Protein AF-A0A6J5C6A5-F1 (afdb_monomer_lite)

Foldseek 3Di:
DDDPPPDDPPLWKKKKKKWKWPAQPPDPDTHTQWIFIDIGSDDDLLVRNLVRLPCTPPDDDADAHQKMKMWIWIWTDDPDDDTDTDWIWIWIWGHDDQWIKIWIDTPVDIDTFPIFGHDVPDGPSSVVSRSSVSVRPDPDD

Organism: NCBI:txid252970

Sequence (141 aa):
MSGASGLSPGTTSLQTDVAVYLGDCSADTLFVVCDGSSIESRGSTWQRAILALAHPTPPGPYPVAAQFTIFVHETSGYATTDLRAVVTFRIDVRCEGRFAFATVQTGQSVQRLPPCHYVIGDDVVTASRRVLEAALARPGL

Secondary structure (DSSP, 8-state):
-----------PPEEEEEEEEETTS-SS--EEEEEEEEEESSS-HHHHHHHHTTS-BS-SPPPP-SEEEEEEEEEE--TTS--EEEEEEEEEEEEETTEEEEEEE-SS-EEEPPPEE--TT--HHHHHHHHHHHHHTSTT-

pLDDT: mean 86.43, std 16.07, range [38.44, 98.0]

Radius of gyration: 17.37 Å; chains: 1; bounding box: 49×34×57 Å

Structure (mmCIF, N/CA/C/O backbone):
data_AF-A0A6J5C6A5-F1
#
_entry.id   AF-A0A6J5C6A5-F1
#
loop_
_atom_site.group_PDB
_atom_site.id
_atom_site.type_symbol
_atom_site.label_atom_id
_atom_site.label_alt_id
_atom_site.label_comp_id
_atom_site.label_asym_id
_atom_site.label_entity_id
_atom_site.label_seq_id
_atom_site.pdbx_PDB_ins_code
_atom_site.Cartn_x
_atom_site.Cartn_y
_atom_site.Cartn_z
_atom_site.occupancy
_atom_site.B_iso_or_equiv
_atom_site.auth_seq_id
_atom_site.auth_comp_id
_atom_site.auth_asym_id
_atom_site.auth_atom_id
_atom_site.pdbx_PDB_model_num
ATOM 1 N N . MET A 1 1 ? 33.002 10.930 -43.845 1.00 38.44 1 MET A N 1
ATOM 2 C CA . MET A 1 1 ? 33.582 10.743 -42.502 1.00 38.44 1 MET A CA 1
ATOM 3 C C . MET A 1 1 ? 32.479 10.944 -41.479 1.00 38.44 1 MET A C 1
ATOM 5 O O . MET A 1 1 ? 31.789 11.948 -41.544 1.00 38.44 1 MET A O 1
ATOM 9 N N . SER A 1 2 ? 32.291 9.906 -40.666 1.00 42.44 2 SER A N 1
ATOM 10 C CA . SER A 1 2 ? 31.543 9.741 -39.413 1.00 42.44 2 SER A CA 1
ATOM 11 C C . SER A 1 2 ? 30.427 10.726 -39.048 1.00 42.44 2 SER A C 1
ATOM 13 O O . SER A 1 2 ? 30.677 11.824 -38.560 1.00 42.44 2 SER A O 1
ATOM 15 N N . GLY A 1 3 ? 29.185 10.243 -39.160 1.00 39.94 3 GLY A N 1
ATOM 16 C CA . GLY A 1 3 ? 28.056 10.746 -38.385 1.00 39.94 3 GLY A CA 1
ATOM 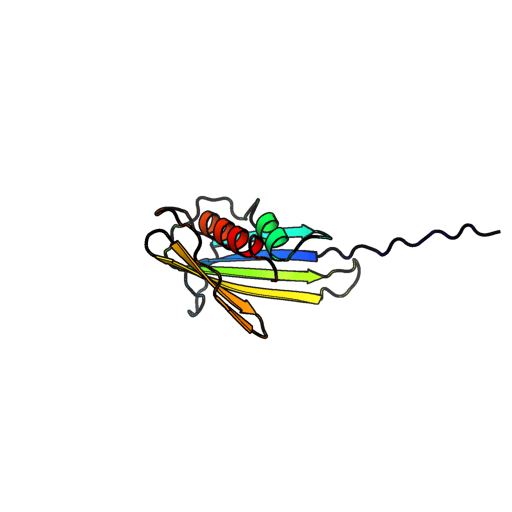17 C C . GLY A 1 3 ? 28.179 10.280 -36.935 1.00 39.94 3 GLY A C 1
ATOM 18 O O . GLY A 1 3 ? 28.257 9.081 -36.664 1.00 39.94 3 GLY A O 1
ATOM 19 N N . ALA A 1 4 ? 28.226 11.229 -36.006 1.00 40.72 4 ALA A N 1
ATOM 20 C CA . ALA A 1 4 ? 28.131 10.948 -34.584 1.00 40.72 4 ALA A CA 1
ATOM 21 C C . ALA A 1 4 ? 26.694 10.505 -34.276 1.00 40.72 4 ALA A C 1
ATOM 23 O O . ALA A 1 4 ? 25.774 11.320 -34.238 1.00 40.72 4 ALA A O 1
ATOM 24 N N . SER A 1 5 ? 26.498 9.199 -34.093 1.00 46.62 5 SER A N 1
ATOM 25 C CA . SER A 1 5 ? 25.274 8.673 -33.494 1.00 46.62 5 SER A CA 1
ATOM 26 C C . SER A 1 5 ? 25.274 9.100 -32.031 1.00 46.62 5 SER A C 1
ATOM 28 O O . SER A 1 5 ? 26.047 8.581 -31.228 1.00 46.62 5 SER A O 1
ATOM 30 N N . GLY A 1 6 ? 24.462 10.105 -31.707 1.00 40.03 6 GLY A N 1
ATOM 31 C CA . GLY A 1 6 ? 24.216 10.507 -30.331 1.00 40.03 6 GLY A CA 1
ATOM 32 C C . GLY A 1 6 ? 23.620 9.328 -29.573 1.00 40.03 6 GLY A C 1
ATOM 33 O O . GLY A 1 6 ? 22.475 8.954 -29.807 1.00 40.03 6 GLY A O 1
ATOM 34 N N . LEU A 1 7 ? 24.408 8.728 -28.684 1.00 43.31 7 LEU A N 1
ATOM 35 C CA . LEU A 1 7 ? 23.904 7.815 -27.668 1.00 43.31 7 LEU A CA 1
ATOM 36 C C . LEU A 1 7 ? 22.931 8.617 -26.800 1.00 43.31 7 LEU A C 1
ATOM 38 O O . LEU A 1 7 ? 23.347 9.465 -26.011 1.00 43.31 7 LEU A O 1
ATOM 42 N N . SER A 1 8 ? 21.628 8.396 -26.981 1.00 46.59 8 SER A N 1
ATOM 43 C CA . SER A 1 8 ? 20.642 8.844 -26.003 1.00 46.59 8 SER A CA 1
ATOM 44 C C . SER A 1 8 ? 21.025 8.248 -24.645 1.00 46.59 8 SER A C 1
ATOM 46 O O . SER A 1 8 ? 21.347 7.058 -24.597 1.00 46.59 8 SER A O 1
ATOM 48 N N . PRO A 1 9 ? 21.022 9.025 -23.547 1.00 50.72 9 PRO A N 1
ATOM 49 C CA . PRO A 1 9 ? 21.231 8.457 -22.224 1.00 50.72 9 PRO A CA 1
ATOM 50 C C . PRO A 1 9 ? 20.157 7.387 -22.005 1.00 50.72 9 PRO A C 1
ATOM 52 O O . PRO A 1 9 ? 18.962 7.691 -21.994 1.00 50.72 9 PRO A O 1
ATOM 55 N N . GLY A 1 10 ? 20.589 6.125 -21.921 1.00 55.56 10 GLY A N 1
ATOM 56 C CA . GLY A 1 10 ? 19.708 4.990 -21.678 1.00 55.56 10 GLY A CA 1
ATOM 57 C C . GLY A 1 10 ? 18.894 5.277 -20.425 1.00 55.56 10 GLY A C 1
ATOM 58 O O . GLY A 1 10 ? 19.455 5.521 -19.359 1.00 55.56 10 GLY A O 1
ATOM 59 N N . THR A 1 11 ? 17.574 5.351 -20.565 1.00 63.75 11 THR A N 1
ATOM 60 C CA . THR A 1 11 ? 16.705 5.606 -19.419 1.00 63.75 11 THR A CA 1
ATOM 61 C C . THR A 1 11 ? 16.635 4.306 -18.628 1.00 63.75 11 THR A C 1
ATOM 63 O O . THR A 1 11 ? 16.018 3.349 -19.088 1.00 63.75 11 THR A O 1
ATOM 66 N N . THR A 1 12 ? 17.332 4.234 -17.492 1.00 76.25 12 THR A N 1
ATOM 67 C CA . THR A 1 12 ? 17.330 3.045 -16.631 1.00 76.25 12 THR A CA 1
ATOM 68 C C . THR A 1 12 ? 15.899 2.746 -16.190 1.00 76.25 12 THR A C 1
ATOM 70 O O . THR A 1 12 ? 15.255 3.588 -15.564 1.00 76.25 12 THR A O 1
ATOM 73 N N . SER A 1 13 ? 15.389 1.564 -16.531 1.00 86.75 13 SER A N 1
ATOM 74 C CA . SER A 1 13 ? 14.096 1.087 -16.046 1.00 86.75 13 SER A CA 1
ATOM 75 C C . SER A 1 13 ? 14.203 0.682 -14.579 1.00 86.75 13 SER A C 1
ATOM 77 O O . SER A 1 13 ? 15.147 -0.018 -14.196 1.00 86.75 13 SER A O 1
ATOM 79 N N . LEU A 1 14 ? 13.227 1.095 -13.776 1.00 91.31 14 LEU A N 1
ATOM 80 C CA . LEU A 1 14 ? 13.057 0.638 -12.404 1.00 91.31 14 LEU A CA 1
ATOM 81 C C . LEU A 1 14 ? 11.916 -0.370 -12.367 1.00 91.31 14 LEU A C 1
ATOM 83 O O . LEU A 1 14 ? 10.818 -0.072 -12.835 1.00 91.31 14 LEU A O 1
ATOM 87 N N . GLN A 1 15 ? 12.184 -1.547 -11.812 1.00 93.81 15 GLN A N 1
ATOM 88 C CA . GLN A 1 15 ? 11.130 -2.458 -11.398 1.00 93.81 15 GLN A CA 1
ATOM 89 C C . GLN A 1 15 ? 10.693 -2.053 -9.992 1.00 93.81 15 GLN A C 1
ATOM 91 O O . GLN A 1 15 ? 11.529 -1.928 -9.097 1.00 93.81 15 GLN A O 1
ATOM 96 N N . THR A 1 16 ? 9.396 -1.837 -9.817 1.00 95.69 16 THR A N 1
ATOM 97 C CA . THR A 1 16 ? 8.773 -1.511 -8.537 1.00 95.69 16 THR A CA 1
ATOM 98 C C . THR A 1 16 ? 7.817 -2.630 -8.174 1.00 95.69 16 THR A C 1
ATOM 100 O O . THR A 1 16 ? 6.789 -2.802 -8.828 1.00 95.69 16 THR A O 1
ATOM 103 N N . ASP A 1 17 ? 8.152 -3.353 -7.115 1.00 96.38 17 ASP A N 1
ATOM 104 C CA . ASP A 1 17 ? 7.343 -4.415 -6.538 1.00 96.38 17 ASP A CA 1
ATOM 105 C C . ASP A 1 17 ? 6.634 -3.881 -5.290 1.00 96.38 17 ASP A C 1
ATOM 107 O O . ASP A 1 17 ? 7.236 -3.208 -4.446 1.00 96.38 17 ASP A O 1
ATOM 111 N N . VAL A 1 18 ? 5.341 -4.168 -5.170 1.00 98.00 18 VAL A N 1
ATOM 112 C CA . VAL A 1 18 ? 4.516 -3.782 -4.026 1.00 98.00 18 VAL A CA 1
ATOM 113 C C . VAL A 1 18 ? 3.847 -5.014 -3.454 1.00 98.00 18 VAL A C 1
ATOM 115 O O . VAL A 1 18 ? 3.235 -5.781 -4.186 1.00 98.00 18 VAL A O 1
ATOM 118 N N . ALA A 1 19 ? 3.917 -5.181 -2.139 1.00 97.38 19 ALA A N 1
ATOM 119 C CA . ALA A 1 19 ? 3.234 -6.257 -1.436 1.00 97.38 19 ALA A CA 1
ATOM 120 C C . ALA A 1 19 ? 2.425 -5.700 -0.264 1.00 97.38 19 ALA A C 1
ATOM 122 O O . ALA A 1 19 ? 2.898 -4.835 0.475 1.00 97.38 19 ALA A O 1
ATOM 123 N N . VAL A 1 20 ? 1.204 -6.201 -0.093 1.00 97.75 20 VAL A N 1
ATOM 124 C CA . VAL A 1 20 ? 0.282 -5.799 0.975 1.00 97.75 20 VAL A CA 1
ATOM 125 C C . VAL A 1 20 ? 0.081 -6.972 1.925 1.00 97.75 20 VAL A C 1
ATOM 127 O O . VAL A 1 20 ? -0.218 -8.084 1.495 1.00 97.75 20 VAL A O 1
ATOM 130 N N . TYR A 1 21 ? 0.228 -6.716 3.221 1.00 96.69 21 TYR A N 1
ATOM 131 C CA . TYR A 1 21 ? 0.146 -7.707 4.292 1.00 96.69 21 TYR A CA 1
ATOM 132 C C . TYR A 1 21 ? -0.875 -7.288 5.343 1.00 96.69 21 TYR A C 1
ATOM 134 O O . TYR A 1 21 ? -0.985 -6.104 5.651 1.00 96.69 21 TYR A O 1
ATOM 142 N N . LEU A 1 22 ? -1.573 -8.247 5.952 1.00 94.69 22 LEU A N 1
ATOM 143 C CA . LEU A 1 22 ? -2.407 -7.965 7.125 1.00 94.69 22 LEU A CA 1
ATOM 144 C C . LEU A 1 22 ? -1.562 -7.767 8.389 1.00 94.69 22 LEU A C 1
ATOM 146 O O . LEU A 1 22 ? -0.576 -8.472 8.606 1.00 94.69 22 LEU A O 1
ATOM 150 N N . GLY A 1 23 ? -2.007 -6.860 9.263 1.00 92.50 23 GLY A N 1
ATOM 151 C CA . GLY A 1 23 ? -1.326 -6.550 10.522 1.00 92.50 23 GLY A CA 1
ATOM 152 C C . GLY A 1 23 ? -0.111 -5.637 10.342 1.00 92.50 23 GLY A C 1
ATOM 153 O O . GLY A 1 23 ? -0.019 -4.908 9.363 1.00 92.50 23 GLY A O 1
ATOM 154 N N . ASP A 1 24 ? 0.799 -5.645 11.317 1.00 87.19 24 ASP A N 1
ATOM 155 C CA . ASP A 1 24 ? 2.050 -4.864 11.312 1.00 87.19 24 ASP A CA 1
ATOM 156 C C . ASP A 1 24 ? 3.297 -5.701 11.019 1.00 87.19 24 ASP A C 1
ATOM 158 O O . ASP A 1 24 ? 4.422 -5.239 11.226 1.00 87.19 24 ASP A O 1
ATOM 162 N N . CYS A 1 25 ? 3.126 -6.951 10.591 1.00 84.81 25 CYS A N 1
ATOM 163 C CA . CYS A 1 25 ? 4.235 -7.852 10.292 1.00 84.81 25 CYS A CA 1
ATOM 164 C C . CYS A 1 25 ? 5.243 -8.024 11.451 1.00 84.81 25 CYS A C 1
ATOM 166 O O . CYS A 1 25 ? 6.418 -8.286 11.201 1.00 84.81 25 CYS A O 1
ATOM 168 N N . SER A 1 26 ? 4.815 -7.840 12.708 1.00 82.19 26 SER A N 1
ATOM 169 C CA . SER A 1 26 ? 5.652 -8.072 13.898 1.00 82.19 26 SER A CA 1
ATOM 170 C C . SER A 1 26 ? 5.614 -9.519 14.402 1.00 82.19 26 SER A C 1
ATOM 172 O O . SER A 1 26 ? 6.435 -9.899 15.234 1.00 82.19 26 SER A O 1
ATOM 174 N N . ALA A 1 27 ? 4.669 -10.320 13.903 1.00 75.94 27 ALA A N 1
ATOM 175 C CA . ALA A 1 27 ? 4.489 -11.720 14.264 1.00 75.94 27 ALA A CA 1
ATOM 176 C C . ALA A 1 27 ? 5.285 -12.668 13.351 1.00 75.94 27 ALA A C 1
ATOM 178 O O . ALA A 1 27 ? 5.614 -12.330 12.215 1.00 75.94 27 ALA A O 1
ATOM 179 N N . ASP A 1 28 ? 5.500 -13.900 13.821 1.00 73.38 28 ASP A N 1
ATOM 180 C CA . ASP A 1 28 ? 6.234 -14.949 13.095 1.00 73.38 28 ASP A CA 1
ATOM 181 C C . ASP A 1 28 ? 5.545 -15.399 11.793 1.00 73.38 28 ASP A C 1
ATOM 183 O O . ASP A 1 28 ? 6.164 -16.024 10.934 1.00 73.38 28 ASP A O 1
ATOM 187 N N . THR A 1 29 ? 4.248 -15.111 11.639 1.00 75.12 29 THR A N 1
ATOM 188 C CA . THR A 1 29 ? 3.470 -15.431 10.435 1.00 75.12 29 THR A CA 1
ATOM 189 C C . THR A 1 29 ? 3.009 -14.155 9.748 1.00 75.12 29 THR A C 1
ATOM 191 O O . THR A 1 29 ? 2.323 -13.326 10.346 1.00 75.12 29 THR A O 1
ATOM 194 N N . LEU A 1 30 ? 3.352 -14.030 8.466 1.00 81.94 30 LEU A N 1
ATOM 195 C CA . LEU A 1 30 ? 2.970 -12.908 7.616 1.00 81.94 30 LEU A CA 1
ATOM 196 C C . LEU A 1 30 ? 1.854 -13.335 6.661 1.00 81.94 30 LEU A C 1
ATOM 198 O O . LEU A 1 30 ? 2.035 -14.240 5.847 1.00 81.94 30 LEU A O 1
ATOM 202 N N . PHE A 1 31 ? 0.704 -12.667 6.737 1.00 85.75 31 PHE A N 1
ATOM 203 C CA . PHE A 1 31 ? -0.422 -12.919 5.837 1.00 85.75 31 PHE A CA 1
ATOM 204 C C . PHE A 1 31 ? -0.345 -11.978 4.636 1.00 85.75 31 PHE A C 1
ATOM 206 O O . PHE A 1 31 ? -0.840 -10.850 4.694 1.00 85.75 31 PHE A O 1
ATOM 213 N N . VAL A 1 32 ? 0.293 -12.445 3.560 1.00 90.06 32 VAL A N 1
ATOM 214 C CA . VAL A 1 32 ? 0.310 -11.742 2.270 1.00 90.06 32 VAL A CA 1
ATOM 215 C C . VAL A 1 32 ? -1.114 -11.711 1.716 1.00 90.06 32 VAL A C 1
ATOM 217 O O . VAL A 1 32 ? -1.751 -12.754 1.576 1.00 90.06 32 VAL A O 1
ATOM 220 N N . VAL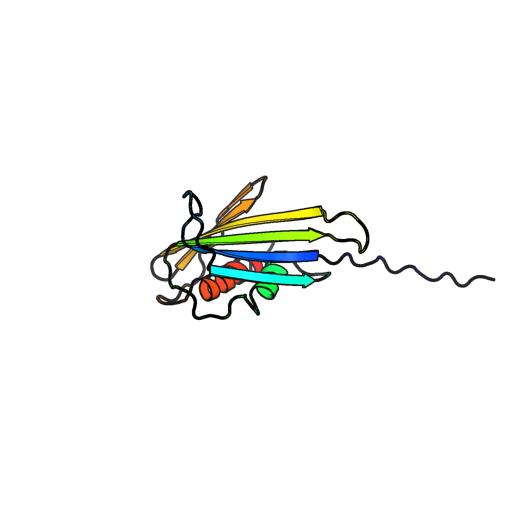 A 1 33 ? -1.609 -10.516 1.402 1.00 94.62 33 VAL A N 1
ATOM 221 C CA . VAL A 1 33 ? -2.917 -10.313 0.768 1.00 94.62 33 VAL A CA 1
ATOM 222 C C . VAL A 1 33 ? -2.781 -10.345 -0.744 1.00 94.62 33 VAL A C 1
ATOM 224 O O . VAL A 1 33 ? -3.496 -11.083 -1.417 1.00 94.62 33 VAL A O 1
ATOM 227 N N . CYS A 1 34 ? -1.874 -9.525 -1.266 1.00 96.50 34 CYS A N 1
ATOM 228 C CA . CYS A 1 34 ? -1.561 -9.465 -2.680 1.00 96.50 34 CYS A CA 1
ATOM 229 C C . CYS A 1 34 ? -0.180 -8.855 -2.905 1.00 96.50 34 CYS A C 1
ATOM 231 O O . CYS A 1 34 ? 0.339 -8.106 -2.070 1.00 96.50 34 CYS A O 1
ATOM 233 N N . ASP A 1 35 ? 0.352 -9.117 -4.084 1.00 97.12 35 ASP A N 1
ATOM 234 C CA . ASP A 1 35 ? 1.495 -8.456 -4.679 1.00 97.12 35 ASP A CA 1
ATOM 235 C C . ASP A 1 35 ? 1.093 -7.723 -5.967 1.00 97.12 35 ASP A C 1
ATOM 237 O O . ASP A 1 35 ? -0.016 -7.863 -6.482 1.00 97.12 35 ASP A O 1
ATOM 241 N N . GLY A 1 36 ? 1.989 -6.888 -6.466 1.00 96.94 36 GLY A N 1
ATOM 242 C CA . GLY A 1 36 ? 1.867 -6.205 -7.739 1.00 96.94 36 GLY A CA 1
ATOM 243 C C . GLY A 1 36 ? 3.230 -5.697 -8.175 1.00 96.94 36 GLY A C 1
ATOM 244 O O . GLY A 1 36 ? 4.088 -5.411 -7.341 1.00 96.94 36 GLY A O 1
ATOM 245 N N . SER A 1 37 ? 3.445 -5.580 -9.479 1.00 96.31 37 SER A N 1
ATOM 246 C CA . SER A 1 37 ? 4.708 -5.090 -10.027 1.00 96.31 37 SER A CA 1
ATOM 247 C C . SER A 1 37 ? 4.469 -4.130 -11.184 1.00 96.31 37 SER A C 1
ATOM 249 O O . SER A 1 37 ? 3.459 -4.194 -11.886 1.00 96.31 37 SER A O 1
ATOM 251 N N . SER A 1 38 ? 5.400 -3.202 -11.370 1.00 94.75 38 SER A N 1
ATOM 252 C CA . SER A 1 38 ? 5.462 -2.331 -12.543 1.00 94.75 38 SER A CA 1
ATOM 253 C C . SER A 1 38 ? 6.914 -2.136 -12.957 1.00 94.75 38 SER A C 1
ATOM 255 O O . SER A 1 38 ? 7.816 -2.228 -12.125 1.00 94.75 38 SER A O 1
ATOM 257 N N . ILE A 1 39 ? 7.150 -1.878 -14.242 1.00 93.31 39 ILE A N 1
ATOM 258 C CA . ILE A 1 39 ? 8.478 -1.560 -14.766 1.00 93.31 39 ILE A CA 1
ATOM 259 C C . ILE A 1 39 ? 8.367 -0.236 -15.500 1.00 93.31 39 ILE A C 1
ATOM 261 O O . ILE A 1 39 ? 7.756 -0.160 -16.562 1.00 93.31 39 ILE A O 1
ATOM 265 N N . GLU A 1 40 ? 8.962 0.805 -14.932 1.00 92.00 40 GLU A N 1
ATOM 266 C CA . GLU A 1 40 ? 8.820 2.168 -15.427 1.00 92.00 40 GLU A CA 1
ATOM 267 C C . GLU A 1 40 ? 10.162 2.892 -15.404 1.00 92.00 40 GLU A C 1
ATOM 269 O O . GLU A 1 40 ? 10.960 2.774 -14.475 1.00 92.00 40 GLU A O 1
ATOM 274 N N . SER A 1 41 ? 10.422 3.686 -16.438 1.00 85.19 41 SER A N 1
ATOM 275 C CA . SER A 1 41 ? 11.675 4.438 -16.562 1.00 85.19 41 SER A CA 1
ATOM 276 C C . SER A 1 41 ? 11.594 5.850 -15.965 1.00 85.19 41 SER A C 1
ATOM 278 O O . SER A 1 41 ? 12.568 6.600 -16.0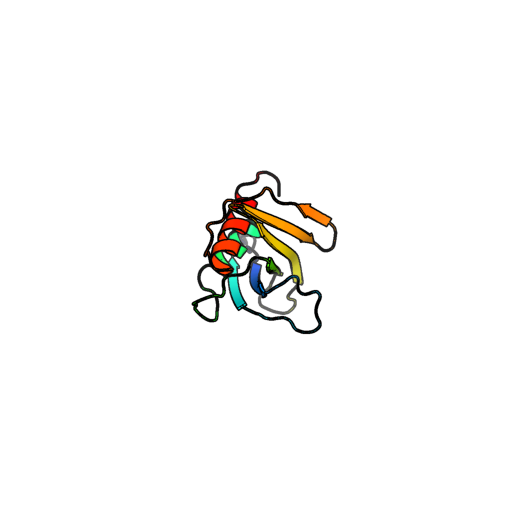06 1.00 85.19 41 SER A O 1
ATOM 280 N N . ARG A 1 42 ? 10.410 6.274 -15.499 1.00 86.38 42 ARG A N 1
ATOM 281 C CA . ARG A 1 42 ? 10.124 7.631 -14.997 1.00 86.38 42 ARG A CA 1
ATOM 282 C C . ARG A 1 42 ? 9.142 7.594 -13.819 1.00 86.38 42 ARG A C 1
ATOM 284 O O . ARG A 1 42 ? 8.650 6.539 -13.431 1.00 86.38 42 ARG A O 1
ATOM 291 N N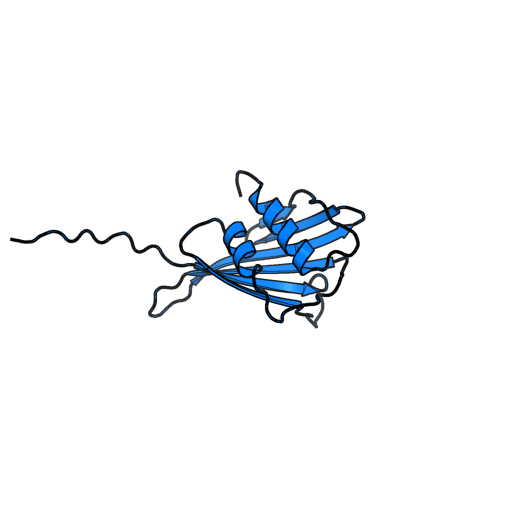 . GLY A 1 43 ? 8.888 8.769 -13.246 1.00 88.00 43 GLY A N 1
ATOM 292 C CA . GLY A 1 43 ? 7.966 8.973 -12.128 1.00 88.00 43 GLY A CA 1
ATOM 293 C C . GLY A 1 43 ? 8.636 8.910 -10.755 1.00 88.00 43 GLY A C 1
ATOM 294 O O . GLY A 1 43 ? 9.823 8.605 -10.638 1.00 88.00 43 GLY A O 1
ATOM 295 N N . SER A 1 44 ? 7.883 9.228 -9.708 1.00 92.38 44 SER A N 1
ATOM 296 C CA . SER A 1 44 ? 8.300 8.992 -8.322 1.00 92.38 44 SER A CA 1
ATOM 297 C C . SER A 1 44 ? 8.028 7.543 -7.905 1.00 92.38 44 SER A C 1
ATOM 299 O O . SER A 1 44 ? 7.229 6.846 -8.536 1.00 92.38 44 SER A O 1
ATOM 301 N N . THR A 1 45 ? 8.645 7.094 -6.807 1.00 92.88 45 THR A N 1
ATOM 302 C CA . THR A 1 45 ? 8.359 5.779 -6.208 1.00 92.88 45 THR A CA 1
ATOM 303 C C . THR A 1 45 ? 6.866 5.611 -5.907 1.00 92.88 45 THR A C 1
ATOM 305 O O . THR A 1 45 ? 6.304 4.547 -6.142 1.00 92.88 45 THR A O 1
ATOM 308 N N . TRP A 1 46 ? 6.185 6.680 -5.475 1.00 94.81 46 TRP A N 1
ATOM 309 C CA . TRP A 1 46 ? 4.740 6.668 -5.225 1.00 94.81 46 TRP A CA 1
ATOM 310 C C . TRP A 1 46 ? 3.926 6.389 -6.491 1.00 94.81 46 TRP A C 1
ATOM 312 O O . TRP A 1 46 ? 3.014 5.568 -6.460 1.00 94.81 46 TRP A O 1
ATOM 322 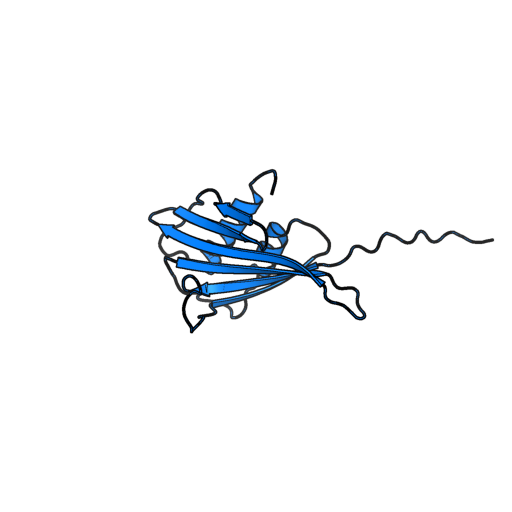N N . GLN A 1 47 ? 4.272 7.029 -7.614 1.00 95.31 47 GLN A N 1
ATOM 323 C CA . GLN A 1 47 ? 3.589 6.802 -8.894 1.00 95.31 47 GLN A CA 1
ATOM 324 C C . GLN A 1 47 ? 3.745 5.359 -9.361 1.00 95.31 47 GLN A C 1
ATOM 326 O O . GLN A 1 47 ? 2.759 4.723 -9.727 1.00 95.31 47 GLN A O 1
ATOM 331 N N . ARG A 1 48 ? 4.966 4.822 -9.304 1.00 95.44 48 ARG A N 1
ATOM 332 C CA . ARG A 1 48 ? 5.217 3.431 -9.694 1.00 95.44 48 ARG A CA 1
ATOM 333 C C . ARG A 1 48 ? 4.547 2.434 -8.751 1.00 95.44 48 ARG A C 1
ATOM 335 O O . ARG A 1 48 ? 3.987 1.452 -9.216 1.00 95.44 48 ARG A O 1
ATOM 342 N N . ALA A 1 49 ? 4.500 2.711 -7.449 1.00 96.75 49 ALA A N 1
ATOM 343 C CA . ALA A 1 49 ? 3.778 1.866 -6.499 1.00 96.75 49 ALA A CA 1
ATOM 344 C C . ALA A 1 49 ? 2.261 1.822 -6.777 1.00 96.75 49 ALA A C 1
ATOM 346 O O . ALA A 1 49 ? 1.645 0.763 -6.672 1.00 96.75 49 ALA A O 1
ATOM 347 N N . ILE A 1 50 ? 1.658 2.949 -7.178 1.00 96.75 50 ILE A N 1
ATOM 348 C CA . ILE A 1 50 ? 0.249 2.992 -7.608 1.00 96.75 50 ILE A CA 1
ATOM 349 C C . ILE A 1 50 ? 0.046 2.127 -8.859 1.00 96.75 50 ILE A C 1
ATOM 351 O O . ILE A 1 50 ? -0.902 1.345 -8.907 1.00 96.75 50 ILE A O 1
ATOM 355 N N . LEU A 1 51 ? 0.946 2.229 -9.845 1.00 96.75 51 LEU A N 1
ATOM 356 C CA . LEU A 1 51 ? 0.893 1.417 -11.065 1.00 96.75 51 LEU A CA 1
ATOM 357 C C . LEU A 1 51 ? 1.052 -0.079 -10.770 1.00 96.75 51 LEU A C 1
ATOM 359 O O . LEU A 1 51 ? 0.292 -0.884 -11.304 1.00 96.75 51 LEU A O 1
ATOM 363 N N . ALA A 1 52 ? 1.973 -0.450 -9.880 1.00 96.69 52 ALA A N 1
ATOM 364 C CA . ALA A 1 52 ? 2.168 -1.831 -9.449 1.00 96.69 52 ALA A CA 1
ATOM 365 C C . ALA A 1 52 ? 0.894 -2.418 -8.818 1.00 96.69 52 ALA A C 1
ATOM 367 O O . ALA A 1 52 ? 0.514 -3.548 -9.114 1.00 96.69 52 ALA A O 1
ATOM 368 N N . LEU A 1 53 ? 0.174 -1.628 -8.015 1.00 96.81 53 LEU A N 1
ATOM 369 C CA . LEU A 1 53 ? -1.112 -2.026 -7.439 1.00 96.81 53 LEU A CA 1
ATOM 370 C C . LEU A 1 53 ? -2.309 -1.824 -8.376 1.00 96.81 53 LEU A C 1
ATOM 372 O O . LEU A 1 53 ? -3.437 -2.006 -7.924 1.00 96.81 53 LEU A O 1
ATOM 376 N N . ALA A 1 54 ? -2.141 -1.463 -9.651 1.00 95.88 54 ALA A N 1
ATOM 377 C CA . ALA A 1 54 ? -3.270 -1.366 -10.582 1.00 95.88 54 ALA A CA 1
ATOM 378 C C . ALA A 1 54 ? -3.849 -2.753 -10.919 1.00 95.88 54 ALA A C 1
ATOM 380 O O . ALA A 1 54 ? -5.069 -2.906 -10.991 1.00 95.88 54 ALA A O 1
ATOM 381 N N . HIS A 1 55 ? -2.985 -3.769 -11.027 1.00 93.25 55 HIS A N 1
ATOM 382 C CA . HIS A 1 55 ? -3.350 -5.154 -11.353 1.00 93.25 55 HIS A CA 1
ATOM 383 C C . HIS A 1 55 ? -2.747 -6.147 -10.338 1.00 93.25 55 HIS A C 1
ATOM 385 O O . HIS A 1 55 ? -1.843 -6.909 -10.680 1.00 93.25 55 HIS A O 1
ATOM 391 N N . PRO A 1 56 ? -3.210 -6.114 -9.076 1.00 95.94 56 PRO A N 1
ATOM 392 C CA . PRO A 1 56 ? -2.675 -6.950 -8.009 1.00 95.94 56 PRO A CA 1
ATOM 393 C C . PRO A 1 56 ? -2.962 -8.441 -8.229 1.00 95.94 56 PRO A C 1
ATOM 395 O O . PRO A 1 56 ? -4.007 -8.818 -8.764 1.00 95.94 56 PRO A O 1
ATOM 398 N N . THR A 1 57 ? -2.042 -9.284 -7.765 1.00 95.50 57 THR A N 1
ATOM 399 C CA . THR A 1 57 ? -2.126 -10.746 -7.792 1.00 95.50 57 THR A CA 1
ATOM 400 C C . THR A 1 57 ? -2.109 -11.293 -6.356 1.00 95.50 57 THR A C 1
ATOM 402 O O . THR A 1 57 ? -1.297 -10.848 -5.554 1.00 95.50 57 THR A O 1
ATOM 405 N N . PRO A 1 58 ? -3.006 -12.225 -5.984 1.00 95.19 58 PRO A N 1
ATOM 406 C CA . PRO A 1 58 ? -4.147 -12.686 -6.770 1.00 95.19 58 PRO A CA 1
ATOM 407 C C . PRO A 1 58 ? -5.197 -11.574 -6.970 1.00 95.19 58 PRO A C 1
ATOM 409 O O . PRO A 1 58 ? -5.238 -10.614 -6.195 1.00 95.19 58 PRO A O 1
ATOM 412 N N . PRO A 1 59 ? -6.076 -11.697 -7.982 1.00 92.38 59 PRO A N 1
ATOM 413 C CA . PRO A 1 59 ? -7.267 -10.861 -8.087 1.00 92.38 59 PRO A CA 1
ATOM 414 C C . PRO A 1 59 ? -8.163 -11.029 -6.850 1.00 92.38 59 PRO A C 1
ATOM 416 O O . PRO A 1 59 ? -8.232 -12.116 -6.277 1.00 92.38 59 PRO A O 1
ATOM 419 N N . GLY A 1 60 ? -8.850 -9.957 -6.453 1.00 90.56 60 GLY A N 1
ATOM 420 C CA . GLY A 1 60 ? -9.716 -9.935 -5.271 1.00 90.56 60 GLY A CA 1
ATOM 421 C C . GLY A 1 60 ? -10.928 -10.885 -5.341 1.00 90.56 60 GLY A C 1
ATOM 422 O O . GLY A 1 60 ? -11.151 -11.559 -6.351 1.00 90.56 60 GLY A O 1
ATOM 423 N N . PRO A 1 61 ? -11.764 -10.920 -4.286 1.00 92.69 61 PRO A N 1
ATOM 424 C CA . PRO A 1 61 ? -11.913 -9.890 -3.253 1.00 92.69 61 PRO A CA 1
ATOM 425 C C . PRO A 1 61 ? -10.809 -9.898 -2.190 1.00 92.69 61 PRO A C 1
ATOM 427 O O . PRO A 1 61 ? -10.287 -10.948 -1.825 1.00 92.69 61 PRO A O 1
ATOM 430 N N . TYR A 1 62 ? -10.493 -8.714 -1.666 1.00 96.50 62 TYR A N 1
ATOM 431 C CA . TYR A 1 62 ? -9.497 -8.532 -0.610 1.00 96.50 62 TYR A CA 1
ATOM 432 C C . TYR A 1 62 ? -10.167 -8.363 0.761 1.00 96.50 62 TYR A C 1
ATOM 434 O O . TYR A 1 62 ? -11.293 -7.867 0.842 1.00 96.50 62 TYR A O 1
ATOM 442 N N . PRO A 1 63 ? -9.501 -8.771 1.854 1.00 95.62 63 PRO A N 1
ATOM 443 C CA . PRO A 1 63 ? -10.016 -8.583 3.203 1.00 95.62 63 PRO A CA 1
ATOM 444 C C . PRO A 1 63 ? -10.122 -7.098 3.578 1.00 95.62 63 PRO A C 1
ATOM 446 O O . PRO A 1 63 ? -9.336 -6.260 3.133 1.00 95.62 63 PRO A O 1
ATOM 449 N N . VAL A 1 64 ? -11.062 -6.796 4.472 1.00 95.69 64 VAL A N 1
ATOM 450 C CA . VAL A 1 64 ? -11.137 -5.516 5.187 1.00 95.69 64 VAL A CA 1
ATOM 451 C C . VAL A 1 64 ? -10.368 -5.661 6.496 1.00 95.69 64 VAL A C 1
ATOM 453 O O . VAL A 1 64 ? -10.625 -6.589 7.263 1.00 95.69 64 VAL A O 1
ATOM 456 N N . ALA A 1 65 ? -9.444 -4.744 6.773 1.00 94.44 65 ALA A N 1
ATOM 457 C CA . ALA A 1 65 ? -8.684 -4.737 8.017 1.00 94.44 65 ALA A CA 1
ATOM 458 C C . ALA A 1 65 ? -8.425 -3.311 8.503 1.00 94.44 65 ALA A C 1
ATOM 460 O O . ALA A 1 65 ? -8.156 -2.406 7.717 1.00 94.44 65 ALA A O 1
ATOM 461 N N . ALA A 1 66 ? -8.466 -3.121 9.824 1.00 94.50 66 ALA A N 1
ATOM 462 C CA . ALA A 1 66 ? -8.142 -1.839 10.447 1.00 94.50 66 ALA A CA 1
ATOM 463 C C . ALA A 1 66 ? -6.629 -1.559 10.485 1.00 94.50 66 ALA A C 1
ATOM 465 O O . ALA A 1 66 ? -6.220 -0.433 10.756 1.00 94.50 66 ALA A O 1
ATOM 466 N N . GLN A 1 67 ? -5.796 -2.571 10.239 1.00 96.00 67 GLN A N 1
ATOM 467 C CA . GLN A 1 67 ? -4.343 -2.459 10.264 1.00 96.00 67 GLN A CA 1
ATOM 468 C C . GLN A 1 67 ? -3.718 -3.396 9.232 1.00 96.00 67 GLN A C 1
ATOM 470 O O . GLN A 1 67 ? -4.067 -4.579 9.167 1.00 96.00 67 GLN A O 1
ATOM 475 N N . PHE A 1 68 ? -2.809 -2.853 8.431 1.00 97.44 68 PHE A N 1
ATOM 476 C CA . PHE A 1 68 ? -2.090 -3.567 7.380 1.00 97.44 68 PHE A CA 1
ATOM 477 C C . PHE A 1 68 ? -0.774 -2.849 7.059 1.00 97.44 68 PHE A C 1
ATOM 479 O O . PHE A 1 68 ? -0.608 -1.665 7.369 1.00 97.44 68 PHE A O 1
ATOM 486 N N . THR A 1 69 ? 0.149 -3.548 6.406 1.00 97.88 69 THR A N 1
ATOM 487 C CA . THR A 1 69 ? 1.453 -3.010 6.008 1.00 97.88 69 THR A CA 1
ATOM 488 C C . THR A 1 69 ? 1.639 -3.145 4.501 1.00 97.88 69 THR A C 1
ATOM 490 O O . THR A 1 69 ? 1.309 -4.170 3.906 1.00 97.88 69 THR A O 1
ATOM 493 N N . ILE A 1 70 ? 2.191 -2.105 3.878 1.00 97.88 70 ILE A N 1
ATOM 494 C CA . ILE A 1 70 ? 2.581 -2.086 2.466 1.00 97.88 70 ILE A CA 1
ATOM 495 C C . ILE A 1 70 ? 4.104 -2.079 2.403 1.00 97.88 70 ILE A C 1
ATOM 497 O O . ILE A 1 70 ? 4.746 -1.224 3.013 1.00 97.88 70 ILE A O 1
ATOM 501 N N . PHE A 1 71 ? 4.686 -2.988 1.636 1.00 97.19 71 PHE A N 1
ATOM 502 C CA . PHE A 1 71 ? 6.090 -2.920 1.258 1.00 97.19 71 PHE A CA 1
ATOM 503 C C . PHE A 1 71 ? 6.203 -2.450 -0.180 1.00 97.19 71 PHE A C 1
ATOM 505 O O . PHE A 1 71 ? 5.503 -2.965 -1.045 1.00 97.19 71 PHE A O 1
ATOM 512 N N . VAL A 1 72 ? 7.088 -1.488 -0.421 1.00 97.06 72 VAL A N 1
ATOM 513 C CA . VAL A 1 72 ? 7.477 -1.047 -1.762 1.00 97.06 72 VAL A CA 1
ATOM 514 C C . VAL A 1 72 ? 8.965 -1.301 -1.905 1.00 97.06 72 VAL A C 1
ATOM 516 O O . VAL A 1 72 ? 9.755 -0.817 -1.092 1.00 97.06 72 VAL A O 1
ATOM 519 N N . HIS A 1 73 ? 9.349 -2.042 -2.931 1.00 95.50 73 HIS A N 1
ATOM 520 C CA . HIS A 1 73 ? 10.736 -2.337 -3.242 1.00 95.50 73 HIS A CA 1
ATOM 521 C C . HIS A 1 73 ? 11.026 -1.918 -4.676 1.00 95.50 73 HIS A C 1
ATOM 523 O O . HIS A 1 73 ? 10.304 -2.300 -5.590 1.00 95.50 73 HIS A O 1
ATOM 529 N N . GLU A 1 74 ? 12.069 -1.115 -4.874 1.00 93.94 74 GLU A N 1
ATOM 530 C CA . GLU A 1 74 ? 12.506 -0.727 -6.211 1.00 93.94 74 GLU A CA 1
ATOM 531 C C . GLU A 1 74 ? 13.886 -1.285 -6.502 1.00 93.94 74 GLU A C 1
ATOM 533 O O . GLU A 1 74 ? 14.832 -1.064 -5.738 1.00 93.94 74 GLU A O 1
ATOM 538 N N . THR A 1 75 ? 14.014 -1.943 -7.648 1.00 91.88 75 THR A N 1
ATOM 539 C CA . THR A 1 75 ? 15.289 -2.416 -8.176 1.00 91.88 75 THR A CA 1
ATOM 540 C C . THR A 1 75 ? 15.591 -1.736 -9.504 1.00 91.88 75 THR A C 1
ATOM 542 O O . THR A 1 75 ? 14.725 -1.537 -10.355 1.00 91.88 75 THR A O 1
ATOM 545 N N . SER A 1 76 ? 16.850 -1.341 -9.678 1.00 85.19 76 SER A N 1
ATOM 546 C CA . SER A 1 76 ? 17.376 -0.904 -10.969 1.00 85.19 76 SER A CA 1
ATOM 547 C C . SER A 1 76 ? 18.055 -2.081 -11.647 1.00 85.19 76 SER A C 1
ATOM 549 O O . SER A 1 76 ? 18.858 -2.778 -11.023 1.00 85.19 76 SER A O 1
ATOM 551 N N . GLY A 1 77 ? 17.727 -2.300 -12.918 1.00 67.56 77 GLY A N 1
ATOM 552 C CA . GLY A 1 77 ? 18.364 -3.311 -13.750 1.00 67.56 77 GLY A CA 1
ATOM 553 C C . GLY A 1 77 ? 19.051 -2.686 -14.960 1.00 67.56 77 GLY A C 1
ATOM 554 O O . GLY A 1 77 ? 18.484 -1.829 -15.635 1.00 67.56 77 GLY A O 1
ATOM 555 N N . TYR A 1 78 ? 20.259 -3.161 -15.262 1.00 55.09 78 TYR A N 1
ATOM 556 C CA . TYR A 1 78 ? 20.732 -3.285 -16.642 1.00 55.09 78 TYR A CA 1
ATOM 557 C C . TYR A 1 78 ? 20.518 -4.737 -17.062 1.00 55.09 78 TYR A C 1
ATOM 559 O O . TYR A 1 78 ? 20.692 -5.636 -16.242 1.00 55.09 78 TYR A O 1
ATOM 567 N N . ALA A 1 79 ? 20.174 -4.964 -18.330 1.00 52.28 79 ALA A N 1
ATOM 568 C CA . ALA A 1 79 ? 19.766 -6.257 -18.885 1.00 52.28 79 ALA A CA 1
ATOM 569 C C . ALA A 1 79 ? 20.789 -7.414 -18.770 1.00 52.28 79 ALA A C 1
ATOM 571 O O . ALA A 1 79 ? 20.569 -8.444 -19.400 1.00 52.28 79 ALA A O 1
ATOM 572 N N . THR A 1 80 ? 21.893 -7.298 -18.017 1.00 49.72 80 THR A N 1
ATOM 573 C CA . THR A 1 80 ? 22.926 -8.344 -18.009 1.00 49.72 80 THR A CA 1
ATOM 574 C C . THR A 1 80 ? 23.599 -8.757 -16.701 1.00 49.72 80 THR A C 1
ATOM 576 O O . THR A 1 80 ? 24.179 -9.828 -16.788 1.00 49.72 80 THR A O 1
ATOM 579 N N . THR A 1 81 ? 23.544 -8.105 -15.522 1.00 52.53 81 THR A N 1
ATOM 580 C CA . THR A 1 81 ? 24.166 -8.785 -14.340 1.00 52.53 81 THR A CA 1
ATOM 581 C C . THR A 1 81 ? 23.834 -8.346 -12.910 1.00 52.53 81 THR A C 1
ATOM 583 O O . THR A 1 81 ? 23.878 -9.225 -12.061 1.00 52.53 81 THR A O 1
ATOM 586 N N . ASP A 1 82 ? 23.481 -7.096 -12.590 1.00 57.06 82 ASP A N 1
ATOM 587 C CA . ASP A 1 82 ? 23.288 -6.700 -11.176 1.00 57.06 82 ASP A CA 1
ATOM 588 C C . ASP A 1 82 ? 21.978 -5.932 -10.961 1.00 57.06 82 ASP A C 1
ATOM 590 O O . ASP A 1 82 ? 21.877 -4.750 -11.297 1.00 57.06 82 ASP A O 1
ATOM 594 N N . LEU A 1 83 ? 20.984 -6.590 -10.353 1.00 62.94 83 LEU A N 1
ATOM 595 C CA . LEU A 1 83 ? 19.818 -5.911 -9.786 1.00 62.94 83 LEU A CA 1
ATOM 596 C C . LEU A 1 83 ? 20.252 -5.215 -8.495 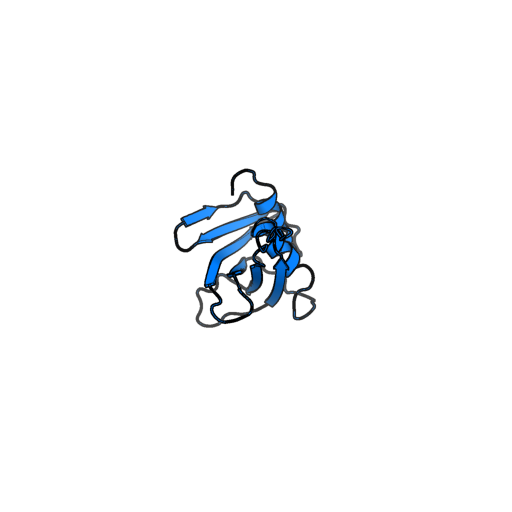1.00 62.94 83 LEU A C 1
ATOM 598 O O . LEU A 1 83 ? 20.596 -5.869 -7.510 1.00 62.94 83 LEU A O 1
ATOM 602 N N . ARG A 1 84 ? 20.251 -3.881 -8.490 1.00 76.56 84 ARG A N 1
ATOM 603 C CA . ARG A 1 84 ? 20.543 -3.098 -7.282 1.00 76.56 84 ARG A CA 1
ATOM 604 C C . ARG A 1 84 ? 19.256 -2.541 -6.707 1.00 76.56 84 ARG A C 1
ATOM 606 O O . ARG A 1 84 ? 18.552 -1.806 -7.400 1.00 76.56 84 ARG A O 1
ATOM 613 N N . ALA A 1 85 ? 18.988 -2.857 -5.440 1.00 75.94 85 ALA A N 1
ATOM 614 C CA . ALA A 1 85 ? 17.940 -2.204 -4.668 1.00 75.94 85 ALA A CA 1
ATOM 615 C C . ALA A 1 85 ? 18.232 -0.700 -4.578 1.00 75.94 85 ALA A C 1
ATOM 617 O O . ALA A 1 85 ? 19.312 -0.292 -4.149 1.00 75.94 85 ALA A O 1
ATOM 618 N N . VAL A 1 86 ? 17.271 0.109 -5.009 1.00 83.44 86 VAL A N 1
ATOM 619 C CA . VAL A 1 86 ? 17.360 1.574 -5.017 1.00 83.44 86 VAL A CA 1
ATOM 620 C C . VAL A 1 86 ? 16.534 2.155 -3.879 1.00 83.44 86 VAL A C 1
ATOM 622 O O . VAL A 1 86 ? 16.976 3.084 -3.208 1.00 83.44 86 VAL A O 1
ATOM 625 N N . VAL A 1 87 ? 15.348 1.593 -3.640 1.00 86.62 87 VAL A N 1
ATOM 626 C CA . VAL A 1 87 ? 14.412 2.077 -2.623 1.00 86.62 87 VAL A CA 1
ATOM 627 C C . VAL A 1 87 ? 13.758 0.896 -1.922 1.00 86.62 87 VAL A C 1
ATOM 629 O O . VAL A 1 87 ? 13.454 -0.128 -2.529 1.00 86.62 87 VAL A O 1
ATOM 632 N N . THR A 1 88 ? 13.547 1.019 -0.615 1.00 93.19 88 THR A N 1
ATOM 633 C CA . THR A 1 88 ? 12.699 0.100 0.149 1.00 93.19 88 THR A CA 1
ATOM 634 C C . THR A 1 88 ? 11.909 0.895 1.170 1.00 93.19 88 THR A C 1
ATOM 636 O O . THR A 1 88 ? 12.497 1.524 2.053 1.00 93.19 88 THR A O 1
ATOM 639 N N . PHE A 1 89 ? 10.586 0.871 1.034 1.00 95.19 89 PHE A N 1
ATOM 640 C CA . PHE A 1 89 ? 9.652 1.467 1.979 1.00 95.19 89 PHE A CA 1
ATOM 641 C C . PHE A 1 89 ? 8.851 0.377 2.670 1.00 95.19 89 PHE A C 1
ATOM 643 O O . PHE A 1 89 ? 8.303 -0.515 2.025 1.00 95.19 89 PHE A O 1
ATOM 650 N N . ARG A 1 90 ? 8.728 0.509 3.985 1.00 96.25 90 ARG A N 1
ATOM 651 C CA . ARG A 1 90 ? 7.700 -0.150 4.781 1.00 96.25 90 ARG A CA 1
ATOM 652 C C . ARG A 1 90 ? 6.688 0.906 5.192 1.00 96.25 90 ARG A C 1
ATOM 654 O O . ARG A 1 90 ? 7.063 1.919 5.769 1.00 96.25 90 ARG A O 1
ATOM 661 N N . ILE A 1 91 ? 5.419 0.688 4.891 1.00 97.50 91 ILE A N 1
ATOM 662 C CA . ILE A 1 91 ? 4.346 1.637 5.169 1.00 97.50 91 ILE A CA 1
ATOM 663 C C . ILE A 1 91 ? 3.350 0.946 6.084 1.00 97.50 91 ILE A C 1
ATOM 665 O O . ILE A 1 91 ? 2.584 0.096 5.639 1.00 97.50 91 ILE A O 1
ATOM 669 N N . ASP A 1 92 ? 3.363 1.305 7.359 1.00 97.50 92 ASP A N 1
ATOM 670 C CA . ASP A 1 92 ? 2.404 0.788 8.329 1.00 97.50 92 ASP A CA 1
ATOM 671 C C . ASP A 1 92 ? 1.143 1.652 8.290 1.00 97.50 92 ASP A C 1
ATOM 673 O O . ASP A 1 92 ? 1.221 2.870 8.488 1.00 97.50 92 ASP A O 1
ATOM 677 N N . VAL A 1 93 ? -0.011 1.033 8.036 1.00 97.81 93 VAL A N 1
ATOM 678 C CA . VAL A 1 93 ? -1.300 1.712 7.884 1.00 97.81 93 VAL A CA 1
ATOM 679 C C . VAL A 1 93 ? -2.252 1.307 9.004 1.00 97.81 93 VAL A C 1
ATOM 681 O O . VAL A 1 93 ? -2.399 0.131 9.334 1.00 97.81 93 VAL A O 1
ATOM 684 N N . ARG A 1 94 ? -2.926 2.302 9.584 1.00 97.38 94 ARG A N 1
ATOM 685 C CA . ARG A 1 94 ? -3.998 2.132 10.567 1.00 97.38 94 ARG A CA 1
ATOM 686 C C . ARG A 1 94 ? -5.222 2.927 10.139 1.00 97.38 94 ARG A C 1
ATOM 688 O O . ARG A 1 94 ? -5.149 4.144 9.987 1.00 97.38 94 ARG A O 1
ATOM 695 N N . CYS A 1 95 ? -6.344 2.245 9.977 1.00 96.19 95 CYS A N 1
ATOM 696 C CA . CYS A 1 95 ? -7.632 2.845 9.668 1.00 96.19 95 CYS A CA 1
ATOM 697 C C . CYS A 1 95 ? -8.421 3.052 10.963 1.00 96.19 95 CYS A C 1
ATOM 699 O O . CYS A 1 95 ? -8.715 2.098 11.683 1.00 96.19 95 CYS A O 1
ATOM 701 N N . GLU A 1 96 ? -8.782 4.299 11.254 1.00 94.94 96 GLU A N 1
ATOM 702 C CA . GLU A 1 96 ? -9.530 4.676 12.451 1.00 94.94 96 GLU A CA 1
ATOM 703 C C . GLU A 1 96 ? -10.629 5.680 12.084 1.00 94.94 96 GLU A C 1
ATOM 705 O O . GLU A 1 96 ? -10.381 6.766 11.551 1.00 94.94 96 GLU A O 1
ATOM 710 N N . GLY A 1 97 ? -11.882 5.298 12.340 1.00 92.25 97 GLY A N 1
ATOM 711 C CA . GLY A 1 97 ? -13.046 6.087 11.946 1.00 92.25 97 GLY A CA 1
ATOM 712 C C . GLY A 1 97 ? -13.120 6.284 10.429 1.00 92.25 97 GLY A C 1
ATOM 713 O O . GLY A 1 97 ? -13.350 5.334 9.686 1.00 92.25 97 GLY A O 1
ATOM 714 N N . ARG A 1 98 ? -12.960 7.535 9.979 1.00 94.88 98 ARG A N 1
ATOM 715 C CA . ARG A 1 98 ? -13.028 7.939 8.559 1.00 94.88 98 ARG A CA 1
ATOM 716 C C . ARG A 1 98 ? -11.660 8.251 7.949 1.00 94.88 98 ARG A C 1
ATOM 718 O O . ARG A 1 98 ? -11.586 8.862 6.883 1.00 94.88 98 ARG A O 1
ATOM 725 N N . PHE A 1 99 ? -10.578 7.887 8.633 1.00 96.69 99 PHE A N 1
ATOM 726 C CA . PHE A 1 99 ? -9.223 8.216 8.205 1.00 96.69 99 PHE A CA 1
ATOM 727 C C . PHE A 1 99 ? -8.313 6.992 8.210 1.00 96.69 99 PHE A C 1
ATOM 729 O O . PHE A 1 99 ? -8.421 6.127 9.077 1.00 96.69 99 PHE A O 1
ATOM 736 N N . ALA A 1 100 ? -7.388 6.955 7.255 1.00 97.19 100 ALA A N 1
ATOM 737 C CA . ALA A 1 100 ? -6.237 6.068 7.264 1.00 97.19 100 ALA A CA 1
ATOM 738 C C . ALA A 1 100 ? -4.981 6.881 7.592 1.00 97.19 100 ALA A C 1
ATOM 740 O O . ALA A 1 100 ? -4.655 7.869 6.927 1.00 97.19 100 ALA A O 1
ATOM 741 N N . PHE A 1 101 ? -4.287 6.454 8.639 1.00 97.31 101 PHE A N 1
ATOM 742 C CA . PHE A 1 101 ? -3.026 7.003 9.110 1.00 97.31 101 PHE A CA 1
ATOM 743 C C . PHE A 1 101 ? -1.904 6.084 8.651 1.00 97.31 101 PHE A C 1
ATOM 745 O O . PHE A 1 101 ? -1.984 4.875 8.857 1.00 97.31 101 PHE A O 1
ATOM 752 N N . ALA A 1 102 ? -0.855 6.645 8.056 1.00 97.56 102 ALA A N 1
ATOM 753 C CA . ALA A 1 102 ? 0.249 5.859 7.524 1.00 97.56 102 ALA A CA 1
ATOM 754 C C . ALA A 1 102 ? 1.601 6.376 8.021 1.00 97.56 102 ALA A C 1
ATOM 756 O O . ALA A 1 102 ? 1.829 7.585 8.107 1.00 97.56 102 ALA A O 1
ATOM 757 N N . THR A 1 103 ? 2.508 5.457 8.342 1.00 97.19 103 THR A N 1
ATOM 758 C CA . THR A 1 103 ? 3.904 5.760 8.680 1.00 97.19 103 THR A CA 1
ATOM 759 C C . THR A 1 103 ? 4.816 5.048 7.699 1.00 97.19 103 THR A C 1
ATOM 761 O O . THR A 1 103 ? 4.768 3.830 7.595 1.00 97.19 103 THR A O 1
ATOM 764 N N . VAL A 1 104 ? 5.651 5.808 6.998 1.00 96.38 104 VAL A N 1
ATOM 765 C CA . VAL A 1 104 ? 6.658 5.308 6.063 1.00 96.38 104 VAL A CA 1
ATOM 766 C C . VAL A 1 104 ? 7.976 5.165 6.804 1.00 96.38 104 VAL A C 1
ATOM 768 O O . VAL A 1 104 ? 8.447 6.103 7.448 1.00 96.38 104 VAL A O 1
ATOM 771 N N . GLN A 1 105 ? 8.578 3.996 6.696 1.00 95.69 105 GLN A N 1
ATOM 772 C CA . GLN A 1 105 ? 9.883 3.661 7.226 1.00 95.69 105 GLN A CA 1
ATOM 773 C C . GLN A 1 105 ? 10.800 3.317 6.058 1.00 95.69 105 GLN A C 1
ATOM 775 O O . GLN A 1 105 ? 10.443 2.543 5.167 1.00 95.69 105 GLN A O 1
ATOM 780 N N . THR A 1 106 ? 11.987 3.900 6.079 1.00 91.19 106 THR A N 1
ATOM 781 C CA . THR A 1 106 ? 13.098 3.579 5.184 1.00 91.19 106 THR A CA 1
ATOM 782 C C . THR A 1 106 ? 14.265 3.074 6.030 1.00 91.19 106 THR A C 1
ATOM 784 O O . THR A 1 106 ? 14.224 3.145 7.259 1.00 91.19 106 THR A O 1
ATOM 787 N N . GLY A 1 107 ? 15.352 2.620 5.403 1.00 85.12 107 GLY A N 1
ATOM 788 C CA . GLY A 1 107 ? 16.570 2.269 6.145 1.00 85.12 107 GLY A CA 1
ATOM 789 C C . GLY A 1 107 ? 17.199 3.438 6.925 1.00 85.12 107 GLY A C 1
ATOM 790 O O . GLY A 1 107 ? 18.065 3.205 7.761 1.00 85.12 107 GLY A O 1
ATOM 791 N N . GLN A 1 108 ? 16.794 4.685 6.658 1.00 87.06 108 GLN A N 1
ATOM 792 C CA . GLN A 1 108 ? 17.427 5.893 7.202 1.00 87.06 108 GLN A CA 1
ATOM 793 C C . GLN A 1 108 ? 16.467 6.809 7.970 1.00 87.06 108 GLN A C 1
ATOM 795 O O . GLN A 1 108 ? 16.917 7.702 8.685 1.00 87.06 108 GLN A O 1
ATOM 800 N N . SER A 1 109 ? 15.155 6.641 7.811 1.00 90.56 109 SER A N 1
ATOM 801 C CA . SER A 1 109 ? 14.172 7.593 8.324 1.00 90.56 109 SER A CA 1
ATOM 802 C C . SER A 1 109 ? 12.822 6.948 8.612 1.00 90.56 109 SER A C 1
ATOM 804 O O . SER A 1 109 ? 12.449 5.931 8.029 1.00 90.56 109 SER A O 1
ATOM 806 N N . VAL A 1 110 ? 12.069 7.592 9.502 1.00 93.62 110 VAL A N 1
ATOM 807 C CA . VAL A 1 110 ? 10.665 7.283 9.771 1.00 93.62 110 VAL A CA 1
ATOM 808 C C . VAL A 1 110 ? 9.868 8.569 9.630 1.00 93.62 110 VAL A C 1
ATOM 810 O O . VAL A 1 110 ? 10.203 9.585 10.240 1.00 93.62 110 VAL A O 1
ATOM 813 N N . GLN A 1 111 ? 8.802 8.530 8.841 1.00 93.31 111 GLN A N 1
ATOM 814 C CA . GLN A 1 111 ? 7.971 9.687 8.551 1.00 93.31 111 GLN A CA 1
ATOM 815 C C . GLN A 1 111 ? 6.489 9.327 8.608 1.00 93.31 111 GLN A C 1
ATOM 817 O O . GLN A 1 111 ? 6.038 8.369 7.990 1.00 93.31 111 GLN A O 1
ATOM 822 N N . ARG A 1 112 ? 5.698 10.152 9.297 1.00 94.81 112 ARG A N 1
ATOM 823 C CA . ARG A 1 112 ? 4.234 10.059 9.258 1.00 94.81 112 ARG A CA 1
ATOM 824 C C . ARG A 1 112 ? 3.693 10.783 8.029 1.00 94.81 112 ARG A C 1
ATOM 826 O O . ARG A 1 112 ? 4.044 11.939 7.779 1.00 94.81 112 ARG A O 1
ATOM 833 N N . LEU A 1 113 ? 2.828 10.112 7.282 1.00 92.19 113 LEU A N 1
ATOM 834 C CA . LEU A 1 113 ? 2.049 10.728 6.216 1.00 92.19 113 LEU A CA 1
ATOM 835 C C . LEU A 1 113 ? 0.839 11.460 6.815 1.00 92.19 113 LEU A C 1
ATOM 837 O O . LEU A 1 113 ? 0.371 11.095 7.899 1.00 92.19 113 LEU A O 1
ATOM 841 N N . PRO A 1 114 ? 0.316 12.496 6.138 1.00 90.12 114 PRO A N 1
ATOM 842 C CA . PRO A 1 114 ? -0.963 13.079 6.505 1.00 90.12 114 PRO A CA 1
ATOM 843 C C . PRO A 1 114 ? -2.063 12.013 6.477 1.00 90.12 114 PRO A C 1
ATOM 845 O O . PRO A 1 114 ? -2.022 11.128 5.617 1.00 90.12 114 PRO A O 1
ATOM 848 N N . PRO A 1 115 ? -3.061 12.103 7.367 1.00 93.44 115 PRO A N 1
ATOM 849 C CA . PRO A 1 115 ? -4.220 11.227 7.297 1.00 93.44 115 PRO A CA 1
ATOM 850 C C . PRO A 1 115 ? -4.930 11.394 5.950 1.00 93.44 115 PRO A C 1
ATOM 852 O O . PRO A 1 115 ? -5.137 12.521 5.494 1.00 93.44 115 PRO A O 1
ATOM 855 N N . CYS A 1 116 ? -5.329 10.288 5.329 1.00 94.31 116 CYS A N 1
ATOM 856 C CA . CYS A 1 116 ? -6.145 10.299 4.116 1.00 94.31 116 CYS A CA 1
ATOM 857 C C . CYS A 1 116 ? -7.549 9.760 4.401 1.00 94.31 116 CYS A C 1
ATOM 859 O O . CYS A 1 116 ? -7.774 9.078 5.401 1.00 94.31 116 CYS A O 1
ATOM 861 N N . HIS A 1 117 ? -8.516 10.108 3.553 1.00 94.06 117 HIS A N 1
ATOM 862 C CA . HIS A 1 117 ? -9.902 9.698 3.760 1.00 94.06 117 HIS A CA 1
ATOM 863 C C . HIS A 1 117 ? -10.080 8.190 3.528 1.00 94.06 117 HIS A C 1
ATOM 865 O O . HIS A 1 117 ? -9.727 7.654 2.474 1.00 94.06 117 HIS A O 1
ATOM 871 N N . TYR A 1 118 ? -10.698 7.526 4.498 1.00 91.75 118 TYR A N 1
ATOM 872 C CA . TYR A 1 118 ? -10.994 6.098 4.492 1.00 91.75 118 TYR A CA 1
ATOM 873 C C . TYR A 1 118 ? -12.503 5.884 4.612 1.00 91.75 118 TYR A C 1
ATOM 875 O O . TYR A 1 118 ? -13.164 6.514 5.441 1.00 91.75 118 TYR A O 1
ATOM 883 N N . VAL A 1 119 ? -13.055 5.001 3.780 1.00 92.94 119 VAL A N 1
ATOM 884 C CA . VAL A 1 119 ? -14.460 4.602 3.863 1.00 92.94 119 VAL A CA 1
ATOM 885 C C . VAL A 1 119 ? -14.512 3.283 4.616 1.00 92.94 119 VAL A C 1
ATOM 887 O O . VAL A 1 119 ? -13.804 2.334 4.293 1.00 92.94 119 VAL A O 1
ATOM 890 N N . ILE A 1 120 ? -15.356 3.221 5.643 1.00 89.88 120 ILE A N 1
ATOM 891 C CA . ILE A 1 120 ? -15.561 1.990 6.406 1.00 89.88 120 ILE A CA 1
ATOM 892 C C . ILE A 1 120 ? -16.054 0.903 5.448 1.00 89.88 120 ILE A C 1
ATOM 894 O O . ILE A 1 120 ? -17.097 1.065 4.817 1.00 89.88 120 ILE A O 1
ATOM 898 N N . GLY A 1 121 ? -15.303 -0.195 5.368 1.00 89.88 121 GLY A N 1
ATOM 899 C CA . GLY A 1 121 ? -15.570 -1.299 4.448 1.00 89.88 121 GLY A CA 1
ATOM 900 C C . GLY A 1 121 ? -14.697 -1.297 3.193 1.00 89.88 121 GLY A C 1
ATOM 901 O O . GLY A 1 121 ? -14.765 -2.271 2.451 1.00 89.88 121 GLY A O 1
ATOM 902 N N . ASP A 1 122 ? -13.864 -0.270 2.969 1.00 94.12 122 ASP A N 1
ATOM 903 C CA . ASP A 1 122 ? -12.801 -0.356 1.965 1.00 94.12 122 ASP A CA 1
ATOM 904 C C . ASP A 1 122 ? -11.887 -1.539 2.308 1.00 94.12 122 ASP A C 1
ATOM 906 O O . ASP A 1 122 ? -11.409 -1.680 3.440 1.00 94.12 122 ASP A O 1
ATOM 910 N N . ASP A 1 123 ? -11.630 -2.390 1.321 1.00 96.00 123 ASP A N 1
ATOM 911 C CA . ASP A 1 123 ? -10.627 -3.434 1.456 1.00 96.00 123 ASP A CA 1
ATOM 912 C C . ASP A 1 123 ? -9.209 -2.841 1.538 1.00 96.00 123 ASP A C 1
ATOM 914 O O . ASP A 1 123 ? -8.958 -1.683 1.178 1.00 96.00 123 ASP A O 1
ATOM 918 N N . VAL A 1 124 ? -8.262 -3.649 2.015 1.00 96.50 124 VAL A N 1
ATOM 919 C CA . VAL A 1 124 ? -6.882 -3.194 2.233 1.00 96.50 124 VAL A CA 1
ATOM 920 C C . VAL A 1 124 ? -6.197 -2.698 0.960 1.00 96.50 124 VAL A C 1
ATOM 922 O O . VAL A 1 124 ? -5.399 -1.775 1.048 1.00 96.50 124 VAL A O 1
ATOM 925 N N . VAL A 1 125 ? -6.522 -3.223 -0.225 1.00 96.75 125 VAL A N 1
ATOM 926 C CA . VAL A 1 125 ? -5.902 -2.791 -1.489 1.00 96.75 125 VAL A CA 1
ATOM 927 C C . VAL A 1 125 ? -6.454 -1.435 -1.916 1.00 96.75 125 VAL A C 1
ATOM 929 O O . VAL A 1 125 ? -5.692 -0.545 -2.304 1.00 96.75 125 VAL A O 1
ATOM 932 N N . THR A 1 126 ? -7.767 -1.241 -1.797 1.00 96.38 126 THR A N 1
ATOM 933 C CA . THR A 1 126 ? -8.412 0.059 -2.003 1.00 96.38 126 THR A CA 1
ATOM 934 C C . THR A 1 126 ? -7.834 1.113 -1.052 1.00 96.38 126 THR A C 1
ATOM 936 O O . THR A 1 126 ? -7.463 2.206 -1.490 1.00 96.38 126 THR A O 1
ATOM 939 N N . ALA A 1 127 ? -7.677 0.779 0.231 1.00 96.69 127 ALA A N 1
ATOM 940 C CA . ALA A 1 127 ? -7.060 1.661 1.217 1.00 96.69 127 ALA A CA 1
ATOM 941 C C . ALA A 1 127 ? -5.573 1.937 0.913 1.00 96.69 127 ALA A C 1
ATOM 943 O O . ALA A 1 127 ? -5.142 3.090 0.987 1.00 96.69 127 ALA A O 1
ATOM 944 N N . SER A 1 128 ? -4.799 0.926 0.499 1.00 97.25 128 SER A N 1
ATOM 945 C CA . SER A 1 128 ? -3.402 1.077 0.071 1.00 97.25 128 SER A CA 1
ATOM 946 C C . SER A 1 128 ? -3.253 2.076 -1.070 1.00 97.25 128 SER A C 1
ATOM 948 O O . SER A 1 128 ? -2.422 2.978 -0.981 1.00 97.25 128 SER A O 1
ATOM 950 N N . ARG A 1 129 ? -4.075 1.964 -2.123 1.00 96.44 129 ARG A N 1
ATOM 951 C CA . ARG A 1 129 ? -4.040 2.896 -3.262 1.00 96.44 129 ARG A CA 1
ATOM 952 C C . ARG A 1 129 ? -4.271 4.338 -2.809 1.00 96.44 129 ARG A C 1
ATOM 954 O O . ARG A 1 129 ? -3.479 5.206 -3.161 1.00 96.44 129 ARG A O 1
ATOM 961 N N . ARG A 1 130 ? -5.259 4.585 -1.939 1.00 95.44 130 ARG A N 1
ATOM 962 C CA . ARG A 1 130 ? -5.519 5.932 -1.394 1.00 95.44 130 ARG A CA 1
ATOM 963 C C . ARG A 1 130 ? -4.369 6.478 -0.551 1.00 95.44 130 ARG A C 1
ATOM 965 O O . ARG A 1 130 ? -4.065 7.665 -0.636 1.00 95.44 130 ARG A O 1
ATOM 972 N N . VAL A 1 131 ? -3.715 5.634 0.249 1.00 96.50 131 VAL A N 1
ATOM 973 C CA . VAL A 1 131 ? -2.524 6.036 1.017 1.00 96.50 131 VAL A CA 1
ATOM 974 C C . VAL A 1 131 ? -1.390 6.452 0.075 1.00 96.50 131 VAL A C 1
ATOM 976 O O . VAL A 1 131 ? -0.764 7.488 0.298 1.00 96.50 131 VAL A O 1
ATOM 979 N N . LEU A 1 132 ? -1.146 5.685 -0.991 1.00 95.94 132 LEU A N 1
ATOM 980 C CA . LEU A 1 132 ? -0.113 6.001 -1.983 1.00 95.94 132 LEU A CA 1
ATOM 981 C C . LEU A 1 132 ? -0.449 7.272 -2.782 1.00 95.94 132 LEU A C 1
ATOM 983 O O . LEU A 1 132 ? 0.429 8.104 -3.005 1.00 95.94 132 LEU A O 1
ATOM 987 N N . GLU A 1 133 ? -1.714 7.468 -3.160 1.00 94.62 133 GLU A N 1
ATOM 988 C CA . GLU A 1 133 ? -2.199 8.698 -3.803 1.00 94.62 133 GLU A CA 1
ATOM 989 C C . GLU A 1 133 ? -2.017 9.923 -2.896 1.00 94.62 133 GLU A C 1
ATOM 991 O O . GLU A 1 133 ? -1.540 10.969 -3.340 1.00 94.62 133 GLU A O 1
ATOM 996 N N . ALA A 1 134 ? -2.328 9.792 -1.604 1.00 92.56 134 ALA A N 1
ATOM 997 C CA . ALA A 1 134 ? -2.121 10.855 -0.625 1.00 92.56 134 ALA A CA 1
ATOM 998 C C . ALA A 1 134 ? -0.631 11.173 -0.410 1.00 92.56 134 ALA A C 1
ATOM 1000 O O . ALA A 1 134 ? -0.270 12.337 -0.222 1.00 92.56 134 ALA A O 1
ATOM 1001 N N . ALA A 1 135 ? 0.240 10.159 -0.463 1.00 92.31 135 ALA A N 1
ATOM 1002 C CA . ALA A 1 135 ? 1.687 10.351 -0.428 1.00 92.31 135 ALA A CA 1
ATOM 1003 C C . ALA A 1 135 ? 2.188 11.096 -1.676 1.00 92.31 135 ALA A C 1
ATOM 1005 O O . ALA A 1 135 ? 2.990 12.020 -1.553 1.00 92.31 135 ALA A O 1
ATOM 1006 N N . LEU A 1 136 ? 1.666 10.750 -2.858 1.00 91.56 136 LEU A N 1
ATOM 1007 C CA . LEU A 1 136 ? 2.006 11.397 -4.126 1.00 91.56 136 LEU A CA 1
ATOM 1008 C C . LEU A 1 136 ? 1.574 12.869 -4.183 1.00 91.56 136 LEU A C 1
ATOM 1010 O O . LEU A 1 136 ? 2.284 13.701 -4.742 1.00 91.56 136 LEU A O 1
ATOM 1014 N N . ALA A 1 137 ? 0.423 13.207 -3.603 1.00 86.81 137 ALA A N 1
ATOM 1015 C CA . ALA A 1 137 ? -0.099 14.573 -3.596 1.00 86.81 137 ALA A CA 1
ATOM 1016 C C . ALA A 1 137 ? 0.725 15.551 -2.730 1.00 86.81 137 ALA A C 1
ATOM 1018 O O . ALA A 1 137 ? 0.443 16.752 -2.727 1.00 86.81 137 ALA A O 1
ATOM 1019 N N . ARG A 1 138 ? 1.741 15.075 -1.993 1.00 78.19 138 ARG A N 1
ATOM 1020 C CA . ARG A 1 138 ? 2.643 15.933 -1.218 1.00 78.19 138 ARG A CA 1
ATOM 1021 C C . ARG A 1 138 ? 3.807 16.453 -2.066 1.00 78.19 138 ARG A C 1
ATOM 1023 O O . ARG A 1 138 ? 4.614 15.659 -2.543 1.00 78.19 138 ARG A O 1
ATOM 1030 N N . PRO A 1 139 ? 4.001 17.779 -2.145 1.00 52.88 139 PRO A N 1
ATOM 1031 C CA . PRO A 1 139 ? 5.238 18.347 -2.665 1.00 52.88 139 PRO A CA 1
ATOM 1032 C C . PRO A 1 139 ? 6.408 18.055 -1.707 1.00 52.88 139 PRO A C 1
ATOM 1034 O O . PRO A 1 139 ? 6.299 18.323 -0.509 1.00 52.88 139 PRO A O 1
ATOM 1037 N N . GLY A 1 140 ? 7.536 17.563 -2.231 1.00 56.59 140 GLY A N 1
ATOM 1038 C CA . GLY A 1 140 ? 8.813 17.495 -1.502 1.00 56.59 140 GLY A CA 1
ATOM 1039 C C . GLY A 1 140 ? 9.147 16.167 -0.811 1.00 56.59 140 GLY A C 1
ATOM 1040 O O . GLY A 1 140 ? 9.907 16.187 0.156 1.00 56.59 140 GLY A O 1
ATOM 1041 N N . LEU A 1 141 ? 8.580 15.049 -1.279 1.00 52.84 141 LEU A N 1
ATOM 1042 C CA . LEU A 1 141 ? 9.012 13.685 -0.944 1.00 52.84 141 LEU A CA 1
ATOM 1043 C C . LEU A 1 141 ? 9.746 13.034 -2.116 1.00 52.84 141 LEU A C 1
ATOM 1045 O O . LEU A 1 141 ? 9.250 13.182 -3.256 1.00 52.84 141 LEU A O 1
#